Protein AF-A0A512RPQ4-F1 (afdb_monomer_lite)

Foldseek 3Di:
DAPALAAAEEDEDAALLVVLCCLLVVVDDQRYFYWYDDPPWIKTKHQPDDPVRRVQKIWIWTQDPVRWIFTQDIDRCVVPNDSVSSSVVVVVSSVGDGDGTHDHRYDAFDQPDKDWFQQPPPRDIDIDRSNQQVVDDVVRGTDDDVVVVVVVVD

pLDDT: mean 84.16, std 15.15, range [35.5, 98.19]

Sequence (154 aa):
MYFEARVHLIRNITSRKEAAILIKEQKSHWYEALAWQGNTHVFLCVADGHIDNMFLEIAVLRQEPDGSFWQVESITAGWIETAEELEHYFMEAEQANPFKKVQLIVEVPKDHEFVRFICGCCGNIFQGNVKKQLAFNQDAGYGFCDRCAATSFS

Organism: NCBI:txid1096750

Structure (mmCIF, N/CA/C/O backbone):
data_AF-A0A512RPQ4-F1
#
_entry.id   AF-A0A512RPQ4-F1
#
loop_
_atom_site.group_PDB
_atom_site.id
_atom_site.type_symbol
_atom_site.label_atom_id
_atom_site.label_alt_id
_atom_site.label_comp_id
_atom_site.label_asym_id
_atom_site.label_entity_id
_atom_site.label_seq_id
_atom_site.pdbx_PDB_ins_code
_atom_site.Cartn_x
_atom_site.Cartn_y
_atom_site.Cartn_z
_atom_site.occupancy
_atom_site.B_iso_or_equiv
_atom_site.auth_seq_id
_atom_site.auth_comp_id
_atom_site.auth_asym_id
_atom_site.auth_atom_id
_atom_site.pdbx_PDB_model_num
ATOM 1 N N . MET A 1 1 ? 11.453 -7.632 1.368 1.00 35.50 1 MET A N 1
ATOM 2 C CA . MET A 1 1 ? 10.096 -7.463 0.816 1.00 35.50 1 MET A CA 1
ATOM 3 C C . MET A 1 1 ? 10.170 -6.324 -0.178 1.00 35.50 1 MET A C 1
ATOM 5 O O . MET A 1 1 ? 10.377 -5.182 0.222 1.00 35.50 1 MET A O 1
ATOM 9 N N . TYR A 1 2 ? 10.187 -6.681 -1.454 1.00 36.91 2 TYR A N 1
ATOM 10 C CA . TYR A 1 2 ? 10.129 -5.742 -2.561 1.00 36.91 2 TYR A CA 1
ATOM 11 C C . TYR A 1 2 ? 8.667 -5.758 -2.975 1.00 36.91 2 TYR A C 1
ATOM 13 O O . TYR A 1 2 ? 8.221 -6.802 -3.442 1.00 36.91 2 TYR A O 1
ATOM 21 N N . PHE A 1 3 ? 7.920 -4.675 -2.749 1.00 48.50 3 PHE A N 1
ATOM 22 C CA . PHE A 1 3 ? 6.641 -4.537 -3.438 1.00 48.50 3 PHE A CA 1
ATOM 23 C C . PHE A 1 3 ? 6.950 -4.718 -4.922 1.00 48.50 3 PHE A C 1
ATOM 25 O O . PHE A 1 3 ? 7.914 -4.136 -5.435 1.00 48.50 3 PHE A O 1
ATOM 32 N N . GLU A 1 4 ? 6.253 -5.676 -5.527 1.00 52.09 4 GLU A N 1
ATOM 33 C CA . GLU A 1 4 ? 6.470 -6.152 -6.887 1.00 52.09 4 GLU A CA 1
ATOM 34 C C . GLU A 1 4 ? 6.483 -4.979 -7.878 1.00 52.09 4 GLU A C 1
ATOM 36 O O . GLU A 1 4 ? 6.147 -3.851 -7.526 1.00 52.09 4 GLU A O 1
ATOM 41 N N . ALA A 1 5 ? 6.869 -5.218 -9.132 1.00 58.78 5 ALA A N 1
ATOM 42 C CA . ALA A 1 5 ? 6.776 -4.236 -10.216 1.00 58.78 5 ALA A CA 1
ATOM 43 C C . ALA A 1 5 ? 5.304 -3.881 -10.541 1.00 58.78 5 ALA A C 1
ATOM 45 O O . ALA A 1 5 ? 4.804 -4.140 -11.630 1.00 58.78 5 ALA A O 1
ATOM 46 N N . ARG A 1 6 ? 4.595 -3.327 -9.560 1.00 72.38 6 ARG A N 1
ATOM 47 C CA . ARG A 1 6 ? 3.167 -3.073 -9.503 1.00 72.38 6 ARG A CA 1
ATOM 48 C C . ARG A 1 6 ? 2.974 -1.616 -9.148 1.00 72.38 6 ARG A C 1
ATOM 50 O O . ARG A 1 6 ? 3.617 -1.078 -8.250 1.00 72.38 6 ARG A O 1
ATOM 57 N N . VAL A 1 7 ? 2.055 -1.001 -9.867 1.00 81.81 7 VAL A N 1
ATOM 58 C CA . VAL A 1 7 ? 1.569 0.336 -9.573 1.00 81.81 7 VAL A CA 1
ATOM 59 C C . VAL A 1 7 ? 0.293 0.185 -8.757 1.00 81.81 7 VAL A C 1
ATOM 61 O O . VAL A 1 7 ? -0.620 -0.526 -9.174 1.00 81.81 7 VAL A O 1
ATOM 64 N N . HIS A 1 8 ? 0.248 0.816 -7.590 1.00 87.81 8 HIS A N 1
ATOM 65 C CA . HIS A 1 8 ? -0.911 0.800 -6.711 1.00 87.81 8 HIS A CA 1
ATOM 66 C C . HIS A 1 8 ? -1.841 1.976 -6.996 1.00 87.81 8 HIS A C 1
ATOM 68 O O . HIS A 1 8 ? -1.386 3.100 -7.204 1.00 87.81 8 HIS A O 1
ATOM 74 N N . LEU A 1 9 ? -3.147 1.732 -6.940 1.00 90.62 9 LEU A N 1
ATOM 75 C CA . LEU A 1 9 ? -4.147 2.796 -6.903 1.00 90.62 9 LEU A CA 1
ATOM 76 C C . LEU A 1 9 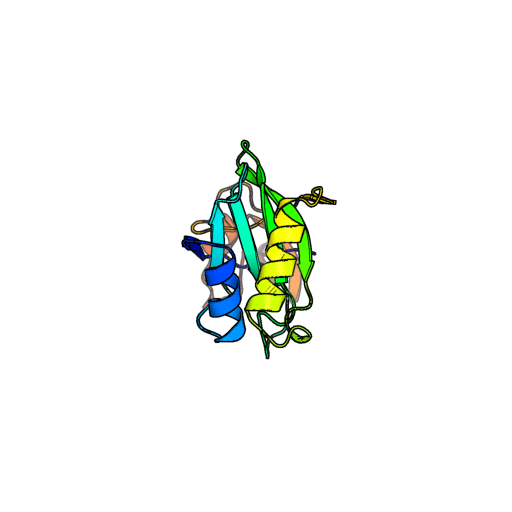? -4.432 3.143 -5.442 1.00 90.62 9 LEU A C 1
ATOM 78 O O . LEU A 1 9 ? -4.789 2.259 -4.666 1.00 90.62 9 LEU A O 1
ATOM 82 N N . ILE A 1 10 ? -4.302 4.412 -5.059 1.00 93.62 10 ILE A N 1
ATOM 83 C CA . ILE A 1 10 ? -4.729 4.833 -3.723 1.00 93.62 10 ILE A CA 1
ATOM 84 C C . ILE A 1 10 ? -6.251 4.937 -3.714 1.00 93.62 10 ILE A C 1
ATOM 86 O O . ILE A 1 10 ? -6.840 5.715 -4.464 1.00 93.62 10 ILE A O 1
ATOM 90 N N . ARG A 1 11 ? -6.885 4.187 -2.814 1.00 95.62 11 ARG A N 1
ATOM 91 C CA . ARG A 1 11 ? -8.303 4.327 -2.501 1.00 95.62 11 ARG A CA 1
ATOM 92 C C . ARG A 1 11 ? -8.429 4.955 -1.123 1.00 95.62 11 ARG A C 1
ATOM 94 O O . ARG A 1 11 ? -8.217 4.293 -0.109 1.00 95.62 11 ARG A O 1
ATOM 101 N N . ASN A 1 12 ? -8.772 6.239 -1.099 1.00 97.00 12 ASN A N 1
ATOM 102 C CA . ASN A 1 12 ? -9.058 6.942 0.146 1.00 97.00 12 ASN A CA 1
ATOM 103 C C . ASN A 1 12 ? -10.362 6.406 0.742 1.00 97.00 12 ASN A C 1
ATOM 105 O O . ASN A 1 12 ? -11.397 6.400 0.075 1.00 97.00 12 ASN A O 1
ATOM 109 N N . ILE A 1 13 ? -10.295 5.969 1.991 1.00 97.56 13 ILE A N 1
ATOM 110 C CA . ILE A 1 13 ? -11.410 5.437 2.770 1.00 97.56 13 ILE A CA 1
ATOM 111 C C . ILE A 1 13 ? -11.558 6.232 4.064 1.00 97.56 13 ILE A C 1
ATOM 113 O O . ILE A 1 13 ? -10.647 6.930 4.513 1.00 97.56 13 ILE A O 1
ATOM 117 N N . THR A 1 14 ? -12.736 6.151 4.667 1.00 96.00 14 THR A N 1
ATOM 118 C CA . THR A 1 14 ? -13.112 6.999 5.802 1.00 96.00 14 THR A CA 1
ATOM 119 C C . THR A 1 14 ? -12.459 6.577 7.113 1.00 96.00 14 THR A C 1
ATOM 121 O O . THR A 1 14 ? -12.313 7.403 8.013 1.00 96.00 14 THR A O 1
ATOM 124 N N . SER A 1 15 ? -12.086 5.301 7.256 1.00 97.19 15 SER A N 1
ATOM 125 C CA . SER A 1 15 ? -11.554 4.757 8.509 1.00 97.19 15 SER A CA 1
ATOM 126 C C . SER A 1 15 ? -10.859 3.405 8.329 1.00 97.19 15 SER A C 1
ATOM 128 O O . SER A 1 15 ? -11.144 2.671 7.383 1.00 97.19 15 SER A O 1
ATOM 130 N N . ARG A 1 16 ? -10.035 3.009 9.310 1.00 96.81 16 ARG A N 1
ATOM 131 C CA . ARG A 1 16 ? -9.514 1.631 9.428 1.00 96.81 16 ARG A CA 1
ATOM 132 C C . ARG A 1 16 ? -10.616 0.565 9.461 1.00 96.81 16 ARG A C 1
ATOM 134 O O . ARG A 1 16 ? -10.424 -0.527 8.937 1.00 96.81 16 ARG A O 1
ATOM 141 N N . LYS A 1 17 ? -11.785 0.885 10.030 1.00 98.06 17 LYS A N 1
ATOM 142 C CA . LYS A 1 17 ? -12.935 -0.026 10.068 1.00 98.06 17 LYS A CA 1
ATOM 143 C C . LYS A 1 17 ? -13.436 -0.336 8.664 1.00 98.06 17 LYS A C 1
ATOM 145 O O . LYS A 1 17 ? -13.695 -1.489 8.338 1.00 98.06 17 LYS A O 1
ATOM 150 N N . GLU A 1 18 ? -13.530 0.688 7.819 1.00 98.06 18 GLU A N 1
ATOM 151 C CA . GLU A 1 18 ? -13.868 0.500 6.410 1.00 98.06 18 GLU A CA 1
ATOM 152 C C . GLU A 1 18 ? -12.822 -0.375 5.706 1.00 98.06 18 GLU A C 1
ATOM 154 O O . GLU A 1 18 ? -13.201 -1.278 4.964 1.00 98.06 18 GLU A O 1
ATOM 159 N N . ALA A 1 19 ? -11.528 -0.185 5.993 1.00 96.94 19 ALA A N 1
ATOM 160 C CA . ALA A 1 19 ? -10.465 -1.032 5.446 1.00 96.94 19 ALA A CA 1
ATOM 161 C C . ALA A 1 19 ? -10.693 -2.512 5.789 1.00 96.94 19 ALA A C 1
ATOM 163 O O . ALA A 1 19 ? -10.664 -3.371 4.908 1.00 96.94 19 ALA A O 1
ATOM 164 N N . ALA A 1 20 ? -10.969 -2.796 7.065 1.00 97.38 20 ALA A N 1
ATOM 165 C CA . ALA A 1 20 ? -11.189 -4.150 7.555 1.00 97.38 20 ALA A CA 1
ATOM 166 C C . ALA A 1 20 ? -12.412 -4.805 6.899 1.00 97.38 20 ALA A C 1
ATOM 168 O O . ALA A 1 20 ? -12.327 -5.946 6.445 1.00 97.38 20 ALA A O 1
ATOM 169 N N . ILE A 1 21 ? -13.519 -4.065 6.777 1.00 97.44 21 ILE A N 1
ATOM 170 C CA . ILE A 1 21 ? -14.734 -4.527 6.091 1.00 97.44 21 ILE A CA 1
ATOM 171 C C . ILE A 1 21 ? -14.435 -4.833 4.621 1.00 97.44 21 ILE A C 1
ATOM 173 O O . ILE A 1 21 ? -14.757 -5.918 4.147 1.00 97.44 21 ILE A O 1
ATOM 177 N N . LEU A 1 22 ? -13.779 -3.918 3.899 1.00 96.12 22 LEU A N 1
ATOM 178 C CA . LEU A 1 22 ? -13.461 -4.111 2.481 1.00 96.12 22 LEU A CA 1
ATOM 179 C C . LEU A 1 22 ? -12.583 -5.344 2.244 1.00 96.12 22 LEU A C 1
ATOM 181 O O . LEU A 1 22 ? -12.796 -6.058 1.265 1.00 96.12 22 LEU A O 1
ATOM 185 N N . ILE A 1 23 ? -11.626 -5.604 3.136 1.00 93.50 23 ILE A N 1
ATOM 186 C CA . ILE A 1 23 ? -10.761 -6.785 3.073 1.00 93.50 23 ILE A CA 1
ATOM 187 C C . ILE A 1 23 ? -11.566 -8.060 3.335 1.00 93.50 23 ILE A C 1
ATOM 189 O O . ILE A 1 23 ? -11.504 -8.996 2.539 1.00 93.50 23 ILE A O 1
ATOM 193 N N . LYS A 1 24 ? -12.352 -8.101 4.418 1.00 93.62 24 LYS A N 1
ATOM 194 C CA . LYS A 1 24 ? -13.106 -9.303 4.812 1.00 93.62 24 LYS A CA 1
ATOM 195 C C . LYS A 1 24 ? -14.230 -9.647 3.844 1.00 93.62 24 LYS A C 1
ATOM 197 O O . LYS A 1 24 ? -14.472 -10.819 3.578 1.00 93.62 24 LYS A O 1
ATOM 202 N N . GLU A 1 25 ? -14.867 -8.636 3.270 1.00 93.81 25 GLU A N 1
ATOM 203 C CA . GLU A 1 25 ? -15.918 -8.802 2.267 1.00 93.81 25 GLU A CA 1
ATOM 204 C C . GLU A 1 25 ? -15.375 -8.930 0.835 1.00 93.81 25 GLU A C 1
ATOM 206 O O . GLU A 1 25 ? -16.166 -9.035 -0.101 1.00 93.81 25 GLU A O 1
ATOM 211 N N . GLN A 1 26 ? -14.049 -8.907 0.644 1.00 90.00 26 GLN A N 1
ATOM 212 C CA . GLN A 1 26 ? -13.386 -9.006 -0.664 1.00 90.00 26 GLN A CA 1
ATOM 213 C C . GLN A 1 26 ? -13.870 -7.943 -1.673 1.00 90.00 26 GLN A C 1
ATOM 215 O O . GLN A 1 26 ? -14.028 -8.198 -2.866 1.00 90.00 26 GLN A O 1
ATOM 220 N N . LYS A 1 27 ? -14.098 -6.717 -1.186 1.00 92.75 27 LYS A N 1
ATOM 221 C CA . LYS A 1 27 ? -14.559 -5.545 -1.960 1.00 92.75 27 LYS A CA 1
ATOM 222 C C . LYS A 1 27 ? -13.425 -4.582 -2.340 1.00 92.75 27 LYS A C 1
ATOM 224 O O . LYS A 1 27 ? -13.677 -3.418 -2.673 1.00 92.75 27 LYS A O 1
ATOM 229 N N . SER A 1 28 ? -12.188 -5.053 -2.243 1.00 89.38 28 SER A N 1
ATOM 230 C CA . SER A 1 28 ? -10.969 -4.337 -2.611 1.00 89.38 28 SER A CA 1
ATOM 231 C C . SER A 1 28 ? -10.203 -5.147 -3.647 1.00 89.38 28 SER A C 1
ATOM 233 O O . SER A 1 28 ? -10.174 -6.379 -3.582 1.00 89.38 28 SER A O 1
ATOM 235 N N . HIS A 1 29 ? -9.568 -4.468 -4.595 1.00 88.56 29 HIS A N 1
ATOM 236 C CA . HIS A 1 29 ? -8.671 -5.121 -5.539 1.00 88.56 29 HIS A CA 1
ATOM 237 C C . HIS A 1 29 ? -7.244 -5.175 -4.988 1.00 88.56 29 HIS A C 1
ATOM 239 O O . HIS A 1 29 ? -6.793 -4.306 -4.252 1.00 88.56 29 HIS A O 1
ATOM 245 N N . TRP A 1 30 ? -6.482 -6.182 -5.397 1.00 84.94 30 TRP A N 1
ATOM 246 C CA . TRP A 1 30 ? -5.110 -6.421 -4.931 1.00 84.94 30 TRP A CA 1
ATOM 247 C C . TRP A 1 30 ? -4.088 -5.333 -5.263 1.00 84.94 30 TRP A C 1
ATOM 249 O O . TRP A 1 30 ? -2.994 -5.302 -4.696 1.00 84.94 30 TRP A O 1
ATOM 259 N N . TYR A 1 31 ? -4.397 -4.480 -6.236 1.00 86.19 31 TYR A N 1
ATOM 260 C CA . TYR A 1 31 ? -3.578 -3.324 -6.587 1.00 86.19 31 TYR A CA 1
ATOM 261 C C . TYR A 1 31 ? -3.996 -2.072 -5.810 1.00 86.19 31 TYR A C 1
ATOM 263 O O . TYR A 1 31 ? -3.318 -1.052 -5.901 1.00 86.19 31 TYR A O 1
ATOM 271 N N . GLU A 1 32 ? -5.095 -2.106 -5.055 1.00 91.69 32 GLU A N 1
ATOM 272 C CA . GLU A 1 32 ? -5.516 -0.967 -4.248 1.00 91.69 32 GLU A CA 1
ATOM 273 C C . GLU A 1 32 ? -4.673 -0.875 -2.973 1.00 91.69 32 GLU A C 1
ATOM 275 O O . GLU A 1 32 ? -4.397 -1.867 -2.296 1.00 91.69 32 GLU A O 1
ATOM 280 N N . ALA A 1 33 ? -4.263 0.348 -2.650 1.00 93.69 33 ALA A N 1
ATOM 281 C CA . ALA A 1 33 ? -3.767 0.726 -1.341 1.00 93.69 33 ALA A CA 1
ATOM 282 C C . ALA A 1 33 ? -4.900 1.459 -0.616 1.00 93.69 33 ALA A C 1
ATOM 284 O O . ALA A 1 33 ? -5.268 2.574 -0.994 1.00 93.69 33 ALA A O 1
ATOM 285 N N . LEU A 1 34 ? -5.479 0.811 0.394 1.00 96.50 34 LEU A N 1
ATOM 286 C CA . LEU A 1 34 ? -6.581 1.365 1.177 1.00 96.50 34 LEU A CA 1
ATOM 287 C C . LEU A 1 34 ? -6.011 2.374 2.171 1.00 96.50 34 LEU A C 1
ATOM 289 O O . LEU A 1 34 ? -5.327 1.973 3.112 1.00 96.50 34 LEU A O 1
ATOM 293 N N . ALA A 1 35 ? -6.257 3.663 1.947 1.00 97.62 35 ALA A N 1
ATOM 294 C CA . ALA A 1 35 ? -5.650 4.742 2.715 1.00 97.62 35 ALA A CA 1
ATOM 295 C C . ALA A 1 35 ? -6.654 5.401 3.664 1.00 97.62 35 ALA A C 1
ATOM 297 O O . ALA A 1 35 ? -7.715 5.847 3.227 1.00 97.62 35 ALA A O 1
ATOM 298 N N . TRP A 1 36 ? -6.304 5.511 4.946 1.00 98.19 36 TRP A N 1
ATOM 299 C CA . TRP A 1 36 ? -7.091 6.238 5.943 1.00 98.19 36 TRP A CA 1
ATOM 300 C C . TRP A 1 36 ? -6.217 7.182 6.768 1.00 98.19 36 TRP A C 1
ATOM 302 O O . TRP A 1 36 ? -5.008 6.997 6.916 1.00 98.19 36 TRP A O 1
ATOM 312 N N . GLN A 1 37 ? -6.850 8.207 7.331 1.00 97.62 37 GLN A N 1
ATOM 313 C CA . GLN A 1 37 ? -6.210 9.123 8.266 1.00 97.62 37 GLN A CA 1
ATOM 314 C C . GLN A 1 37 ? -6.258 8.527 9.680 1.00 97.62 37 GLN A C 1
ATOM 316 O O . GLN A 1 37 ? -7.340 8.333 10.233 1.00 97.62 37 GLN A O 1
ATOM 321 N N . GLY A 1 38 ? -5.091 8.252 10.266 1.00 94.31 38 GLY A N 1
ATOM 322 C CA . GLY A 1 38 ? -4.953 7.974 11.697 1.00 94.31 38 GLY A CA 1
ATOM 323 C C . GLY A 1 38 ? -4.823 9.271 12.505 1.00 94.31 38 GLY A C 1
ATOM 324 O O . GLY A 1 38 ? -4.981 10.372 11.978 1.00 94.31 38 GLY A O 1
ATOM 325 N N . ASN A 1 39 ? -4.468 9.171 13.788 1.00 89.75 39 ASN A N 1
ATOM 326 C CA . ASN A 1 39 ? -4.378 10.352 14.664 1.00 89.75 39 ASN A CA 1
ATOM 327 C C . ASN A 1 39 ? -3.357 11.401 14.191 1.00 89.75 39 ASN A C 1
ATOM 329 O O . ASN A 1 39 ? -3.588 12.600 14.323 1.00 89.75 39 ASN A O 1
ATOM 333 N N . THR A 1 40 ? -2.213 10.953 13.674 1.00 92.06 40 THR A N 1
ATOM 334 C CA . THR A 1 40 ? -1.073 11.827 13.343 1.00 92.06 40 THR A CA 1
ATOM 335 C C . THR A 1 40 ? -0.523 11.615 11.938 1.00 92.06 40 THR A C 1
ATOM 337 O O . THR A 1 40 ? 0.164 12.491 11.423 1.00 92.06 40 THR A O 1
ATOM 340 N N . HIS A 1 41 ? -0.828 10.482 11.308 1.00 97.12 41 HIS A N 1
ATOM 341 C CA . HIS A 1 41 ? -0.275 10.086 10.016 1.00 97.12 41 HIS A CA 1
ATOM 342 C C . HIS A 1 41 ? -1.361 9.467 9.141 1.00 97.12 41 HIS A C 1
ATOM 344 O O . HIS A 1 41 ? -2.392 9.008 9.639 1.00 97.12 41 HIS A O 1
ATOM 350 N N . VAL A 1 42 ? -1.100 9.433 7.839 1.00 97.56 42 VAL A N 1
ATOM 351 C CA . VAL A 1 42 ? -1.870 8.617 6.901 1.00 97.56 42 VAL A CA 1
ATOM 352 C C . VAL A 1 42 ? -1.332 7.193 6.957 1.00 97.56 42 VAL A C 1
ATOM 354 O O . VAL A 1 42 ? -0.117 6.977 6.958 1.00 97.56 42 VAL A O 1
ATOM 357 N N . PHE A 1 43 ? -2.244 6.231 6.991 1.00 97.94 43 PHE A N 1
ATOM 358 C CA . PHE A 1 43 ? -1.935 4.812 6.952 1.00 97.94 43 PHE A CA 1
ATOM 359 C C . PHE A 1 43 ? -2.485 4.199 5.676 1.00 97.94 43 PHE A C 1
ATOM 361 O O . PHE A 1 43 ? -3.528 4.618 5.176 1.00 97.94 43 PHE A O 1
ATOM 368 N N . LEU A 1 44 ? -1.764 3.220 5.140 1.00 96.56 44 LEU A N 1
ATOM 369 C CA . LEU A 1 44 ? -2.152 2.471 3.959 1.00 96.56 44 LEU A CA 1
ATOM 370 C C . LEU A 1 44 ? -2.088 0.988 4.282 1.00 96.56 44 LEU A C 1
ATOM 372 O O . LEU A 1 44 ? -1.065 0.501 4.755 1.00 96.56 44 LEU A O 1
ATOM 376 N N . CYS A 1 45 ? -3.153 0.263 3.975 1.00 95.00 45 CYS A N 1
ATOM 377 C CA . CYS A 1 45 ? -3.126 -1.189 3.942 1.00 95.00 45 CYS A CA 1
ATOM 378 C C . CYS A 1 45 ? -2.960 -1.642 2.495 1.00 95.00 45 CYS A C 1
ATOM 380 O O . CYS A 1 45 ? -3.734 -1.248 1.618 1.00 95.00 45 CYS A O 1
ATOM 382 N N . VAL A 1 46 ? -1.963 -2.487 2.257 1.00 93.12 46 VAL A N 1
ATOM 383 C CA . VAL A 1 46 ? -1.676 -3.065 0.943 1.00 93.12 46 VAL A CA 1
ATOM 384 C C . VAL A 1 46 ? -1.626 -4.582 1.042 1.00 93.12 46 VAL A C 1
ATOM 386 O O . VAL A 1 46 ? -1.150 -5.134 2.034 1.00 93.12 46 VAL A O 1
ATOM 389 N N . ALA A 1 47 ? -2.117 -5.247 0.000 1.00 90.88 47 ALA A N 1
ATOM 390 C CA . ALA A 1 47 ? -1.921 -6.677 -0.195 1.00 90.88 47 ALA A CA 1
ATOM 391 C C . ALA A 1 47 ? -0.417 -7.004 -0.227 1.00 90.88 47 ALA A C 1
ATOM 393 O O . ALA A 1 47 ? 0.326 -6.406 -1.009 1.00 90.88 47 ALA A O 1
ATOM 394 N N . ASP A 1 48 ? 0.010 -7.953 0.605 1.00 84.12 48 ASP A N 1
ATOM 395 C CA . ASP A 1 48 ? 1.386 -8.470 0.684 1.00 84.12 48 ASP A CA 1
ATOM 396 C C . ASP A 1 48 ? 1.420 -9.997 0.463 1.00 84.12 48 ASP A C 1
ATOM 398 O O . ASP A 1 48 ? 2.370 -10.682 0.838 1.00 84.12 48 ASP A O 1
ATOM 402 N N . GLY A 1 49 ? 0.363 -10.555 -0.145 1.00 66.25 49 GLY A N 1
ATOM 403 C CA . GLY A 1 49 ? 0.172 -11.998 -0.260 1.00 66.25 49 GLY A CA 1
ATOM 404 C C . GLY A 1 49 ? -0.423 -12.498 -1.580 1.00 66.25 49 GLY A C 1
ATOM 405 O O . GLY A 1 49 ? -1.114 -11.779 -2.295 1.00 66.25 49 GLY A O 1
ATOM 406 N N . HIS A 1 50 ? -0.076 -13.761 -1.852 1.00 57.06 50 HIS A N 1
ATOM 407 C CA . HIS A 1 50 ? -0.724 -14.854 -2.597 1.00 57.06 50 HIS A CA 1
ATOM 408 C C . HIS A 1 50 ? -1.731 -14.585 -3.743 1.00 57.06 50 HIS A C 1
ATOM 410 O O . HIS A 1 50 ? -2.632 -13.762 -3.663 1.00 57.06 50 HIS A O 1
ATOM 416 N N . ILE A 1 51 ? -1.617 -15.385 -4.816 1.00 56.75 51 ILE A N 1
ATOM 417 C CA . ILE A 1 51 ? -2.427 -15.301 -6.054 1.00 56.75 51 ILE A CA 1
ATOM 418 C C . ILE A 1 51 ? -3.910 -15.642 -5.812 1.00 56.75 51 ILE A C 1
ATOM 420 O O . ILE A 1 51 ? -4.788 -15.125 -6.496 1.00 56.75 51 ILE A O 1
ATOM 424 N N . ASP A 1 52 ? -4.181 -16.529 -4.861 1.00 60.09 52 ASP A N 1
ATOM 425 C CA . ASP A 1 52 ? -5.486 -17.119 -4.562 1.00 60.09 52 ASP A CA 1
ATOM 426 C C . ASP A 1 52 ? -6.297 -16.332 -3.522 1.00 60.09 52 ASP A C 1
ATOM 428 O O . ASP A 1 52 ? -7.524 -16.291 -3.607 1.00 60.09 52 ASP A O 1
ATOM 432 N N . ASN A 1 53 ? -5.635 -15.650 -2.585 1.00 70.56 53 ASN A N 1
ATOM 433 C CA . ASN A 1 53 ? -6.269 -14.681 -1.695 1.00 70.56 53 ASN A CA 1
ATOM 434 C C . ASN A 1 53 ? -5.297 -13.540 -1.392 1.00 70.56 53 ASN A C 1
ATOM 436 O O . ASN A 1 53 ? -4.374 -13.661 -0.587 1.00 70.56 53 ASN A O 1
ATOM 440 N N . MET A 1 54 ? -5.528 -12.413 -2.055 1.00 75.81 54 MET A N 1
ATOM 441 C CA . MET A 1 54 ? -4.516 -11.365 -2.175 1.00 75.81 54 MET A CA 1
ATOM 442 C C . MET A 1 54 ? -4.359 -10.538 -0.892 1.00 75.81 54 MET A C 1
ATOM 444 O O . MET A 1 54 ? -3.315 -9.935 -0.676 1.00 75.81 54 MET A O 1
ATOM 448 N N . PHE A 1 55 ? -5.358 -10.560 -0.004 1.00 82.75 55 PHE A N 1
ATOM 449 C CA . PHE A 1 55 ? -5.285 -9.957 1.332 1.00 82.75 55 PHE A CA 1
ATOM 450 C C . PHE A 1 55 ? -5.128 -11.012 2.438 1.00 82.75 55 PHE A C 1
ATOM 452 O O . PHE A 1 55 ? -5.488 -10.752 3.581 1.00 82.75 55 PHE A O 1
ATOM 459 N N . LEU A 1 56 ? -4.621 -12.211 2.124 1.00 87.75 56 LEU A N 1
ATOM 460 C CA . LEU A 1 56 ? -4.274 -13.204 3.149 1.00 87.75 56 LEU A CA 1
ATOM 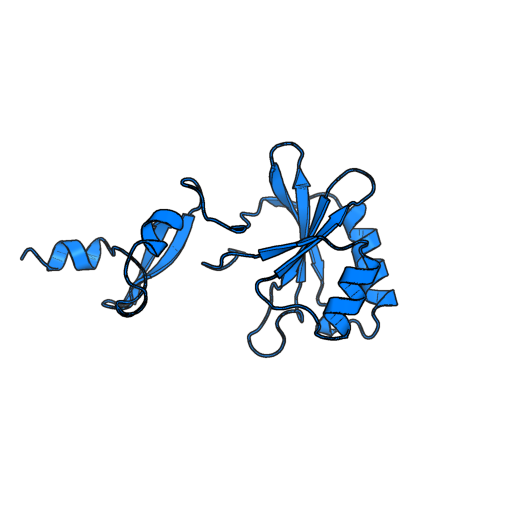461 C C . LEU A 1 56 ? -3.144 -12.691 4.047 1.00 87.75 56 LEU A C 1
ATOM 463 O O . LEU A 1 56 ? -3.208 -12.847 5.263 1.00 87.75 56 LEU A O 1
ATOM 467 N N . GLU A 1 57 ? -2.165 -12.034 3.435 1.00 90.44 57 GLU A N 1
ATOM 468 C CA . GLU A 1 57 ? -1.126 -11.257 4.101 1.00 90.44 57 GLU A CA 1
ATOM 469 C C . GLU A 1 57 ? -1.282 -9.798 3.689 1.00 90.44 57 GLU A C 1
ATOM 471 O O . GLU A 1 57 ? -1.484 -9.490 2.508 1.00 90.44 57 GLU A O 1
ATOM 476 N N . ILE A 1 58 ? -1.202 -8.898 4.662 1.00 92.94 58 ILE A N 1
ATOM 477 C CA . ILE A 1 58 ? -1.284 -7.460 4.431 1.00 92.94 58 ILE A CA 1
ATOM 478 C C . ILE A 1 58 ? -0.146 -6.744 5.143 1.00 92.94 58 ILE A C 1
ATOM 480 O O . ILE A 1 58 ? 0.219 -7.070 6.272 1.00 92.94 58 ILE A O 1
ATOM 484 N N . ALA A 1 59 ? 0.376 -5.709 4.497 1.00 94.75 59 ALA A N 1
ATOM 485 C CA . ALA A 1 59 ? 1.299 -4.780 5.122 1.00 94.75 59 ALA A CA 1
ATOM 486 C C . ALA A 1 59 ? 0.560 -3.484 5.458 1.00 94.75 59 ALA A C 1
ATOM 488 O O . ALA A 1 59 ? -0.115 -2.900 4.604 1.00 94.75 59 ALA A O 1
ATOM 489 N N . VAL A 1 60 ? 0.728 -3.014 6.695 1.00 96.75 60 VAL A N 1
ATOM 490 C CA . VAL A 1 60 ? 0.272 -1.685 7.107 1.00 96.75 60 VAL A CA 1
ATOM 491 C C . VAL A 1 60 ? 1.452 -0.735 7.021 1.00 96.75 60 VAL A C 1
ATOM 493 O O . VAL A 1 60 ? 2.505 -0.943 7.635 1.00 96.75 60 VAL A O 1
ATOM 496 N N . LEU A 1 61 ? 1.280 0.304 6.219 1.00 96.88 61 LEU A N 1
ATOM 497 C CA . LEU A 1 61 ? 2.270 1.327 5.952 1.00 96.88 61 LEU A CA 1
ATOM 498 C C . LEU A 1 61 ? 1.830 2.634 6.594 1.00 96.88 61 LEU A C 1
ATOM 500 O O . LEU A 1 61 ? 0.657 2.989 6.550 1.00 96.88 61 LEU A O 1
ATOM 504 N N . ARG A 1 62 ? 2.786 3.378 7.128 1.00 97.38 62 ARG A N 1
ATOM 505 C CA . ARG A 1 62 ? 2.632 4.756 7.569 1.00 97.38 62 ARG A CA 1
ATOM 506 C C . ARG A 1 62 ? 3.317 5.675 6.571 1.00 97.38 62 ARG A C 1
ATOM 508 O O . ARG A 1 62 ? 4.459 5.424 6.181 1.00 97.38 62 ARG A O 1
ATOM 515 N N . GLN A 1 63 ? 2.621 6.726 6.162 1.00 96.25 63 GLN A N 1
ATOM 516 C CA . GLN A 1 63 ? 3.196 7.797 5.364 1.00 96.25 63 GLN A CA 1
ATOM 517 C C . GLN A 1 63 ? 3.759 8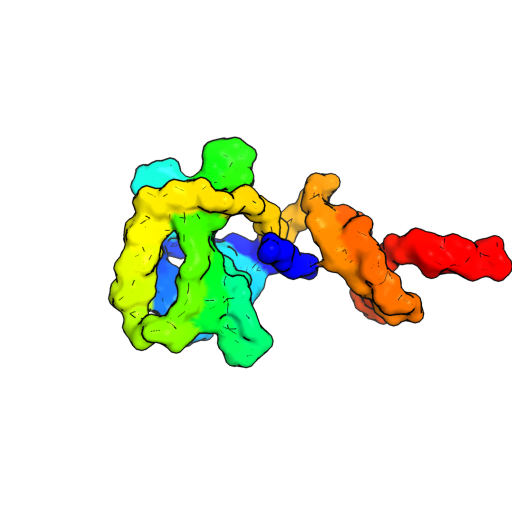.881 6.284 1.00 96.25 63 GLN A C 1
ATOM 519 O O . GLN A 1 63 ? 3.045 9.442 7.116 1.00 96.25 63 GLN A O 1
ATOM 524 N N . GLU A 1 64 ? 5.044 9.171 6.124 1.00 95.38 64 GLU A N 1
ATOM 525 C CA . GLU A 1 64 ? 5.740 10.238 6.837 1.00 95.38 64 GLU A CA 1
ATOM 526 C C . GLU A 1 64 ? 5.493 11.606 6.170 1.00 95.38 64 GLU A C 1
ATOM 528 O O . GLU A 1 64 ? 5.147 11.661 4.984 1.00 95.38 64 GLU A O 1
ATOM 533 N N . PRO A 1 65 ? 5.710 12.735 6.876 1.00 93.00 65 PRO A N 1
ATOM 534 C CA . PRO A 1 65 ? 5.524 14.079 6.313 1.00 93.00 65 PRO A CA 1
ATOM 535 C C . PRO A 1 65 ? 6.380 14.379 5.074 1.00 93.00 65 PRO A C 1
ATOM 537 O O . PRO A 1 65 ? 6.020 15.231 4.265 1.00 93.00 65 PRO A O 1
ATOM 540 N N . ASP A 1 66 ? 7.509 13.683 4.914 1.00 92.19 66 ASP A N 1
ATOM 541 C CA . ASP A 1 66 ? 8.375 13.780 3.733 1.00 92.19 66 ASP A CA 1
ATOM 542 C C . ASP A 1 66 ? 7.853 12.971 2.527 1.00 92.19 66 ASP A C 1
ATOM 544 O O . ASP A 1 66 ? 8.486 12.938 1.470 1.00 92.19 66 ASP A O 1
ATOM 548 N N . GLY A 1 67 ? 6.697 12.318 2.677 1.00 89.38 67 GLY A N 1
ATOM 549 C CA . GLY A 1 67 ? 6.062 11.472 1.675 1.00 89.38 67 GLY A CA 1
ATOM 550 C C . GLY A 1 67 ? 6.632 10.056 1.597 1.00 89.38 67 GLY A C 1
ATOM 551 O O . GLY A 1 67 ? 6.171 9.278 0.761 1.00 89.38 67 GLY A O 1
ATOM 552 N N . SER A 1 68 ? 7.615 9.699 2.431 1.00 91.69 68 SER A N 1
ATOM 553 C CA . SER A 1 68 ? 8.153 8.341 2.476 1.00 91.69 68 SER A CA 1
ATOM 554 C C . SER A 1 68 ? 7.203 7.375 3.182 1.00 91.69 68 SER A C 1
ATOM 556 O O . SER A 1 68 ? 6.441 7.755 4.068 1.00 91.69 68 SER A O 1
ATOM 558 N N . PHE A 1 69 ? 7.256 6.103 2.784 1.00 93.50 69 PHE A N 1
ATOM 559 C CA . PHE A 1 69 ? 6.451 5.047 3.387 1.00 93.50 69 PHE A CA 1
ATOM 560 C C . PHE A 1 69 ? 7.310 4.149 4.267 1.00 93.50 69 PHE A C 1
ATOM 562 O O . PHE A 1 69 ? 8.403 3.717 3.882 1.00 93.50 69 PHE A O 1
ATOM 569 N N . TRP A 1 70 ? 6.781 3.822 5.437 1.00 96.00 70 TRP A N 1
ATOM 570 C CA . TRP A 1 70 ? 7.381 2.878 6.364 1.00 96.00 70 TRP A CA 1
ATOM 571 C C . TRP A 1 70 ? 6.371 1.817 6.751 1.00 96.00 70 TRP A C 1
ATOM 573 O O . TRP A 1 70 ? 5.238 2.130 7.087 1.00 96.00 70 TRP A O 1
ATOM 583 N N . GLN A 1 71 ? 6.783 0.559 6.731 1.00 96.19 71 GLN A N 1
ATOM 584 C CA . GLN A 1 71 ? 5.979 -0.518 7.278 1.00 96.19 71 GLN A CA 1
ATOM 585 C C . GLN A 1 71 ? 5.990 -0.430 8.806 1.00 96.19 71 GLN A C 1
ATOM 587 O O . GLN A 1 71 ? 7.059 -0.314 9.420 1.00 96.19 71 GLN A O 1
ATOM 592 N N . VAL A 1 72 ? 4.792 -0.466 9.381 1.00 97.25 72 VAL A N 1
ATOM 593 C CA . VAL A 1 72 ? 4.551 -0.465 10.829 1.00 97.25 72 VAL A CA 1
ATOM 594 C C . VAL A 1 72 ? 4.010 -1.803 11.314 1.00 97.25 72 VAL A C 1
ATOM 596 O O . VAL A 1 72 ? 4.258 -2.148 12.460 1.00 97.25 72 VAL A O 1
ATOM 599 N N . GLU A 1 73 ? 3.357 -2.582 10.442 1.00 95.94 73 GLU A N 1
ATOM 600 C CA . GLU A 1 73 ? 2.884 -3.930 10.773 1.00 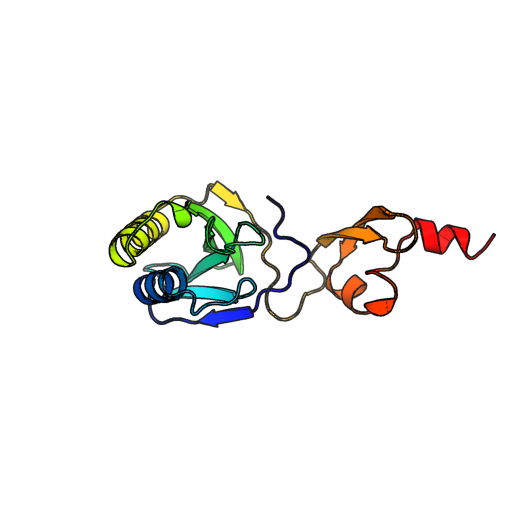95.94 73 GLU A CA 1
ATOM 601 C C . GLU A 1 73 ? 2.834 -4.855 9.540 1.00 95.94 73 GLU A C 1
ATOM 603 O O . GLU A 1 73 ? 2.781 -4.400 8.388 1.00 95.94 73 GLU A O 1
ATOM 608 N N . SER A 1 74 ? 2.867 -6.162 9.792 1.00 94.50 74 SER A N 1
ATOM 609 C CA . SER A 1 74 ? 2.562 -7.247 8.860 1.00 94.50 74 SER A CA 1
ATOM 610 C C . SER A 1 74 ? 1.488 -8.133 9.490 1.00 94.50 74 SER A C 1
ATOM 612 O O . SER A 1 74 ? 1.724 -8.731 10.534 1.00 94.50 74 SER A O 1
ATOM 614 N N . ILE A 1 75 ? 0.312 -8.227 8.872 1.00 94.88 75 ILE A N 1
ATOM 615 C CA . ILE A 1 75 ? -0.832 -8.946 9.442 1.00 94.88 75 ILE A CA 1
ATOM 616 C C . ILE A 1 75 ? -1.196 -10.116 8.530 1.00 94.88 75 ILE A C 1
ATOM 618 O O . ILE A 1 75 ? -1.555 -9.916 7.367 1.00 94.88 75 ILE A O 1
ATOM 622 N N . THR A 1 76 ? -1.216 -11.325 9.091 1.00 93.62 76 THR A N 1
ATOM 623 C CA . THR A 1 76 ? -1.799 -12.510 8.448 1.00 93.62 76 THR A CA 1
ATOM 624 C C . THR A 1 76 ? -3.322 -12.440 8.547 1.00 93.62 76 THR A C 1
ATOM 626 O O . THR A 1 76 ? -3.968 -13.121 9.346 1.00 93.62 76 THR A O 1
ATOM 629 N N . ALA A 1 77 ? -3.927 -11.569 7.743 1.00 92.38 77 ALA A N 1
ATOM 630 C CA . ALA A 1 77 ? -5.365 -11.347 7.744 1.00 92.38 77 ALA A CA 1
ATOM 631 C C . ALA A 1 77 ? -6.169 -12.609 7.400 1.00 92.38 77 ALA A C 1
ATOM 633 O O . ALA A 1 77 ? -7.324 -12.697 7.803 1.00 92.38 77 ALA A O 1
ATOM 634 N N . GLY A 1 78 ? -5.591 -13.614 6.741 1.00 90.12 78 GLY A N 1
ATOM 635 C CA . GLY A 1 78 ? -6.245 -14.907 6.524 1.00 90.12 78 GLY A CA 1
ATOM 636 C C . GLY A 1 78 ? -6.600 -15.681 7.797 1.00 90.12 78 GLY A C 1
ATOM 637 O O . GLY A 1 78 ? -7.436 -16.572 7.724 1.00 90.12 78 GLY A O 1
ATOM 638 N N . TRP A 1 79 ? -5.975 -15.369 8.938 1.00 92.62 79 TRP A N 1
ATOM 639 C CA . TRP A 1 79 ? -6.226 -16.041 10.225 1.00 92.62 79 TRP A CA 1
ATOM 640 C C . TRP A 1 79 ? -7.179 -15.256 11.130 1.00 92.62 79 TRP A C 1
ATOM 642 O O . TRP A 1 79 ? -7.459 -15.672 12.249 1.00 92.62 79 TRP A O 1
ATOM 652 N N . ILE A 1 80 ? -7.648 -14.107 10.650 1.00 94.75 80 ILE A N 1
ATOM 653 C CA . ILE A 1 80 ? -8.564 -13.229 11.365 1.00 94.75 80 ILE A CA 1
ATOM 654 C C . ILE A 1 80 ? -9.964 -13.461 10.808 1.00 94.75 80 ILE A C 1
ATOM 656 O O . ILE A 1 80 ? -10.188 -13.290 9.609 1.00 94.75 80 ILE A O 1
ATOM 660 N N . GLU A 1 81 ? -10.920 -13.821 11.652 1.00 94.12 81 GLU A N 1
ATOM 661 C CA . GLU A 1 81 ? -12.240 -14.262 11.178 1.00 94.12 81 GLU A CA 1
ATOM 662 C C . GLU A 1 81 ? -13.180 -13.085 10.895 1.00 94.12 81 GLU A C 1
ATOM 664 O O . GLU A 1 81 ? -14.008 -13.132 9.984 1.00 94.12 81 GLU A O 1
ATOM 669 N N . THR A 1 82 ? -13.045 -11.996 11.654 1.00 97.12 82 THR A N 1
ATOM 670 C CA . THR A 1 82 ? -14.000 -10.876 11.630 1.00 97.12 82 THR A CA 1
ATOM 671 C C . THR A 1 82 ? -13.358 -9.557 11.212 1.00 97.12 82 THR A C 1
ATOM 673 O O . THR A 1 82 ? -12.145 -9.361 11.318 1.00 97.12 82 THR A O 1
ATOM 676 N N . ALA A 1 83 ? -14.179 -8.624 10.724 1.00 97.56 83 ALA A N 1
ATOM 677 C CA . ALA A 1 83 ? -13.716 -7.271 10.421 1.00 97.56 83 ALA A CA 1
ATOM 678 C C . ALA A 1 83 ? -13.375 -6.505 11.705 1.00 97.56 83 ALA A C 1
ATOM 680 O O . ALA A 1 83 ? -12.425 -5.733 11.715 1.00 97.56 83 ALA A O 1
ATOM 681 N N . GLU A 1 84 ? -14.108 -6.746 12.790 1.00 98.00 84 GLU A N 1
ATOM 682 C CA . GLU A 1 84 ? -13.872 -6.141 14.100 1.00 98.00 84 GLU A CA 1
ATOM 683 C C . GLU A 1 84 ? -12.504 -6.530 14.675 1.00 98.00 84 GLU A C 1
ATOM 685 O O . GLU A 1 84 ? -11.778 -5.679 15.185 1.00 98.00 84 GLU A O 1
ATOM 690 N N . GLU A 1 85 ? -12.126 -7.804 14.561 1.00 97.88 85 GLU A N 1
ATOM 691 C CA . GLU A 1 85 ? -10.808 -8.277 14.985 1.00 97.88 85 GLU A CA 1
ATOM 692 C C . GLU A 1 85 ? -9.698 -7.689 14.105 1.00 97.88 85 GLU A C 1
ATOM 694 O O . GLU A 1 85 ? -8.696 -7.202 14.622 1.00 97.88 85 GLU A O 1
ATOM 699 N N . LEU A 1 86 ? -9.894 -7.624 12.784 1.00 97.88 86 LEU A N 1
ATOM 700 C CA . LEU A 1 86 ? -8.916 -7.002 11.884 1.00 97.88 86 LEU A CA 1
ATOM 701 C C . LEU A 1 86 ? -8.769 -5.490 12.145 1.00 97.88 86 LEU A C 1
ATOM 703 O O . LEU A 1 86 ? -7.661 -4.956 12.107 1.00 97.88 86 LEU A O 1
ATOM 707 N N . GLU A 1 87 ? -9.867 -4.799 12.457 1.00 98.06 87 GLU A N 1
ATOM 708 C CA . GLU A 1 87 ? -9.849 -3.390 12.861 1.00 98.06 87 GLU A CA 1
ATOM 709 C C . GLU A 1 87 ? -8.992 -3.177 14.117 1.00 98.06 87 GLU A C 1
ATOM 711 O O . GLU A 1 87 ? -8.279 -2.174 14.206 1.00 98.06 87 GLU A O 1
ATOM 716 N N . HIS A 1 88 ? -9.035 -4.112 15.072 1.00 97.88 88 HIS A N 1
ATOM 717 C CA . HIS A 1 88 ? -8.223 -4.039 16.283 1.00 97.88 88 HIS A CA 1
ATOM 718 C C . HIS A 1 88 ? -6.725 -4.029 15.957 1.00 97.88 88 HIS A C 1
ATOM 720 O O . HIS A 1 88 ? -6.012 -3.142 16.421 1.00 97.88 88 HIS A O 1
ATOM 726 N N . TYR A 1 89 ? -6.268 -4.917 15.071 1.00 97.75 89 TYR A N 1
ATOM 727 C CA . TYR A 1 89 ? -4.875 -4.916 14.616 1.00 97.75 89 TYR A CA 1
ATOM 728 C C . TYR A 1 89 ? -4.490 -3.624 13.886 1.00 97.75 89 TYR A C 1
ATOM 730 O O . TYR A 1 89 ? -3.386 -3.114 14.064 1.00 97.75 89 TYR A O 1
ATOM 738 N N . PHE A 1 90 ? -5.397 -3.029 13.102 1.00 97.75 90 PHE A N 1
ATOM 739 C CA . PHE A 1 90 ? -5.134 -1.716 12.502 1.00 97.75 90 PHE A CA 1
ATOM 740 C C . PHE A 1 90 ? -5.000 -0.605 13.543 1.00 97.75 90 PHE A C 1
ATOM 742 O O . PHE A 1 90 ? -4.167 0.284 13.382 1.00 97.75 90 PHE A O 1
ATOM 749 N N . MET A 1 91 ? -5.783 -0.655 14.620 1.00 97.19 91 MET A N 1
ATOM 750 C CA . MET A 1 91 ? -5.654 0.286 15.731 1.00 97.19 91 MET A CA 1
ATOM 751 C C . MET A 1 91 ? -4.302 0.138 16.447 1.00 97.19 91 MET A C 1
ATOM 753 O O . MET A 1 91 ? -3.694 1.147 16.802 1.00 97.19 91 MET A O 1
ATOM 757 N N . GLU A 1 92 ? -3.815 -1.089 16.642 1.00 96.69 92 GLU A N 1
ATOM 758 C CA . GLU A 1 92 ? -2.481 -1.339 17.203 1.00 96.69 92 GLU A CA 1
ATOM 759 C C . GLU A 1 92 ? -1.373 -0.840 16.263 1.00 96.69 92 GLU A C 1
ATOM 761 O O . GLU A 1 92 ? -0.447 -0.151 16.699 1.00 96.69 92 GLU A O 1
ATOM 766 N N . ALA A 1 93 ? -1.512 -1.081 14.955 1.00 96.44 93 ALA A N 1
ATOM 767 C CA . ALA A 1 93 ? -0.572 -0.615 13.938 1.00 96.44 93 ALA A CA 1
ATOM 768 C C . ALA A 1 93 ? -0.453 0.922 13.886 1.00 96.44 93 ALA A C 1
ATOM 770 O O . ALA A 1 93 ? 0.628 1.447 13.616 1.00 96.44 93 ALA A O 1
ATOM 771 N N . GLU A 1 94 ? -1.523 1.665 14.199 1.00 96.31 94 GLU A N 1
ATOM 772 C CA . GLU A 1 94 ? -1.480 3.134 14.299 1.00 96.31 94 GLU A CA 1
ATOM 773 C C . GLU A 1 94 ? -0.556 3.638 15.425 1.00 96.31 94 GLU A C 1
ATOM 775 O O . GLU A 1 94 ? -0.086 4.779 15.378 1.00 96.31 94 GLU A O 1
ATOM 780 N N . GLN A 1 95 ? -0.283 2.797 16.426 1.00 95.31 95 GLN A N 1
ATOM 781 C CA . GLN A 1 95 ? 0.580 3.098 17.573 1.00 95.31 95 GLN A CA 1
ATOM 782 C C . GLN A 1 95 ? 1.974 2.469 17.449 1.00 95.31 95 GLN A C 1
ATOM 784 O O . GLN A 1 95 ? 2.874 2.801 18.224 1.00 95.31 95 GLN A O 1
ATOM 789 N N . ALA A 1 96 ? 2.164 1.572 16.481 1.00 95.62 96 ALA A N 1
ATOM 790 C CA . ALA A 1 96 ? 3.410 0.857 16.279 1.00 95.62 96 ALA A CA 1
ATOM 791 C C . ALA A 1 96 ? 4.534 1.775 15.768 1.00 95.62 96 ALA A C 1
ATOM 793 O O . ALA A 1 96 ? 4.332 2.752 15.035 1.00 95.62 96 ALA A O 1
ATOM 794 N N . ASN A 1 97 ? 5.765 1.430 16.150 1.00 96.25 97 ASN A N 1
ATOM 795 C CA . ASN A 1 97 ? 6.949 2.084 15.611 1.00 96.25 97 ASN A CA 1
ATOM 796 C C . ASN A 1 97 ? 7.249 1.546 14.204 1.00 96.25 97 ASN A C 1
ATOM 798 O O . ASN A 1 97 ? 7.188 0.336 13.987 1.00 96.25 97 ASN A O 1
ATOM 802 N N . PRO A 1 98 ? 7.636 2.414 13.254 1.00 95.44 98 PRO A N 1
ATOM 803 C CA . PRO A 1 98 ? 8.033 1.972 11.928 1.00 95.44 98 PRO A CA 1
ATOM 804 C C . PRO A 1 98 ? 9.298 1.124 12.044 1.00 95.44 98 PRO A C 1
ATOM 806 O O . PRO A 1 98 ? 10.269 1.526 12.686 1.00 95.44 98 PRO A O 1
ATOM 809 N N . PHE A 1 99 ? 9.314 -0.038 11.399 1.00 94.19 99 PHE A N 1
ATOM 810 C CA . PHE A 1 99 ? 10.460 -0.948 11.479 1.00 94.19 99 PHE A CA 1
ATOM 811 C C . PHE A 1 99 ? 11.204 -1.099 10.152 1.00 94.19 99 PHE A C 1
ATOM 813 O O . PHE A 1 99 ? 12.318 -1.623 10.118 1.00 94.19 99 PHE A O 1
ATOM 820 N N . LYS A 1 100 ? 10.614 -0.648 9.039 1.00 92.12 100 LYS A N 1
ATOM 821 C CA . LYS A 1 100 ? 11.196 -0.855 7.711 1.00 92.12 100 LYS A CA 1
ATOM 822 C C . LYS A 1 100 ? 10.723 0.182 6.705 1.00 92.12 100 LYS A C 1
ATOM 824 O O . LYS A 1 100 ? 9.534 0.274 6.418 1.00 92.12 100 LYS A O 1
ATOM 829 N N . LYS A 1 101 ? 11.662 0.917 6.107 1.00 92.12 101 LYS A N 1
ATOM 830 C CA . LYS A 1 101 ? 11.365 1.803 4.977 1.00 92.12 101 LYS A CA 1
ATOM 831 C C . LYS A 1 101 ? 10.958 0.961 3.772 1.00 92.12 101 LYS A C 1
ATOM 833 O O . LYS A 1 101 ? 11.625 -0.028 3.457 1.00 92.12 101 LYS A O 1
ATOM 838 N N . VAL A 1 102 ? 9.884 1.350 3.096 1.00 89.00 102 VAL A N 1
ATOM 839 C CA . VAL A 1 102 ? 9.384 0.658 1.907 1.00 89.00 102 VAL A CA 1
ATOM 840 C C . VAL A 1 102 ? 9.214 1.630 0.749 1.00 89.00 102 VAL A C 1
ATOM 842 O O . VAL A 1 102 ? 9.043 2.833 0.932 1.00 89.00 102 VAL A O 1
ATOM 845 N N . GLN A 1 103 ? 9.276 1.092 -0.463 1.00 86.06 103 GLN A N 1
ATOM 846 C CA . GLN A 1 103 ? 8.930 1.823 -1.670 1.00 86.06 103 GLN A CA 1
ATOM 847 C C . GLN A 1 103 ? 7.575 1.310 -2.145 1.00 86.06 103 GLN A C 1
ATOM 849 O O . GLN A 1 103 ? 7.464 0.149 -2.531 1.00 86.06 103 GLN A O 1
ATOM 854 N N . LEU A 1 104 ? 6.566 2.177 -2.100 1.00 86.25 104 LEU A N 1
ATOM 855 C CA . LEU A 1 104 ? 5.251 1.929 -2.676 1.00 86.25 104 LEU A CA 1
ATOM 856 C C . LEU A 1 104 ? 5.124 2.790 -3.933 1.00 86.25 104 LEU A C 1
ATOM 858 O O . LEU A 1 104 ? 5.242 4.013 -3.861 1.00 86.25 104 LEU A O 1
ATOM 862 N N . ILE A 1 105 ? 4.927 2.155 -5.085 1.00 84.94 105 ILE A N 1
ATOM 863 C CA . ILE A 1 105 ? 4.732 2.862 -6.352 1.00 84.94 105 ILE A CA 1
ATOM 864 C C . ILE A 1 105 ? 3.241 3.136 -6.480 1.00 84.94 105 ILE A C 1
ATOM 866 O O . ILE A 1 105 ? 2.464 2.197 -6.620 1.00 84.94 105 ILE A O 1
ATOM 870 N N . VAL A 1 106 ? 2.842 4.401 -6.415 1.00 83.12 106 VAL A N 1
ATOM 871 C CA . VAL A 1 106 ? 1.432 4.808 -6.443 1.00 83.12 106 VAL A CA 1
ATOM 872 C C . VAL A 1 106 ? 1.118 5.583 -7.718 1.00 83.12 106 VAL A C 1
ATOM 874 O O . VAL A 1 106 ? 1.910 6.420 -8.145 1.00 83.12 106 VAL A O 1
ATOM 877 N N . GLU A 1 107 ? -0.044 5.302 -8.303 1.00 81.94 107 GLU A N 1
ATOM 878 C CA . GLU A 1 107 ? -0.644 5.975 -9.461 1.00 81.94 107 GLU A CA 1
ATOM 879 C C . GLU A 1 107 ? 0.242 6.051 -10.712 1.00 81.94 107 GLU A C 1
ATOM 881 O O . GLU A 1 107 ? 0.123 5.230 -11.614 1.00 81.94 107 GLU A O 1
ATOM 886 N N . VAL A 1 108 ? 1.109 7.056 -10.805 1.00 80.81 108 VAL A N 1
ATOM 887 C CA . VAL A 1 108 ? 2.007 7.264 -11.940 1.00 80.81 108 VAL A CA 1
ATOM 888 C C . VAL A 1 108 ? 3.435 7.163 -11.420 1.00 80.81 108 VAL A C 1
ATOM 890 O O . VAL A 1 108 ? 3.854 8.032 -10.647 1.00 80.81 108 VAL A O 1
ATOM 893 N N . PRO A 1 109 ? 4.207 6.144 -11.845 1.00 80.25 109 PRO A N 1
ATOM 894 C CA . PRO A 1 109 ? 5.595 6.006 -11.429 1.00 80.25 109 PRO A CA 1
ATOM 895 C C . PRO A 1 109 ? 6.394 7.252 -11.792 1.00 80.25 109 PRO A C 1
ATOM 897 O O . PRO A 1 109 ? 6.288 7.772 -12.906 1.00 80.25 109 PRO A O 1
ATOM 900 N N . LYS A 1 110 ? 7.209 7.728 -10.858 1.00 80.06 110 LYS A N 1
ATOM 901 C CA . LYS A 1 110 ? 8.114 8.857 -11.056 1.00 80.06 110 LYS A CA 1
ATOM 902 C C . LYS A 1 110 ? 9.494 8.330 -11.497 1.00 80.06 110 LYS A C 1
ATOM 904 O O . LYS A 1 110 ? 9.696 7.163 -11.846 1.00 80.06 110 LYS A O 1
ATOM 909 N N . ASP A 1 111 ? 10.467 9.232 -11.579 1.00 81.50 111 ASP A N 1
ATOM 910 C CA . ASP A 1 111 ? 11.814 8.913 -12.073 1.00 81.50 111 ASP A CA 1
ATOM 911 C C . ASP A 1 111 ? 12.750 8.326 -10.995 1.00 81.50 111 ASP A C 1
ATOM 913 O O . ASP A 1 111 ? 13.920 8.065 -11.278 1.00 81.50 111 ASP A O 1
ATOM 917 N N . HIS A 1 112 ? 12.265 8.087 -9.770 1.00 82.31 112 HIS A N 1
ATOM 918 C CA . HIS A 1 112 ? 13.093 7.609 -8.653 1.00 82.31 112 HIS A CA 1
ATOM 919 C C . HIS A 1 112 ? 12.786 6.166 -8.228 1.00 82.31 112 HIS A C 1
ATOM 921 O O . HIS A 1 112 ? 13.513 5.596 -7.419 1.00 82.31 112 HIS A O 1
ATOM 927 N N . GLU A 1 113 ? 11.739 5.558 -8.777 1.00 84.56 113 GLU A N 1
ATOM 928 C CA . GLU A 1 113 ? 11.276 4.225 -8.427 1.00 84.56 113 GLU A CA 1
ATOM 929 C C . GLU A 1 113 ? 12.030 3.173 -9.236 1.00 84.56 113 GLU A C 1
ATOM 931 O O . GLU A 1 113 ? 11.930 3.122 -10.465 1.00 84.56 113 GLU A O 1
ATOM 936 N N . PHE A 1 114 ? 12.770 2.305 -8.544 1.00 82.75 114 PHE A N 1
ATOM 937 C CA . PHE A 1 114 ? 13.469 1.174 -9.150 1.00 82.75 114 PHE A CA 1
ATOM 938 C C . PHE A 1 114 ? 12.948 -0.149 -8.600 1.00 82.75 114 PHE A C 1
ATOM 940 O O . PHE A 1 114 ? 12.760 -0.289 -7.394 1.00 82.75 114 PHE A O 1
ATOM 947 N N . VAL A 1 115 ? 12.750 -1.129 -9.481 1.00 80.25 115 VAL A N 1
ATOM 948 C CA . VAL A 1 115 ? 12.346 -2.498 -9.118 1.00 80.25 115 VAL A CA 1
ATOM 949 C C . VAL A 1 115 ? 13.124 -3.518 -9.940 1.00 80.25 115 VAL A C 1
ATOM 951 O O . VAL A 1 115 ? 13.829 -3.165 -10.890 1.00 80.25 115 VAL A O 1
ATOM 954 N N . ARG A 1 116 ? 13.023 -4.791 -9.551 1.00 79.62 116 ARG A N 1
ATOM 955 C CA . ARG A 1 116 ? 13.570 -5.905 -10.327 1.00 79.62 116 ARG A CA 1
ATOM 956 C C . ARG A 1 116 ? 12.576 -6.320 -11.408 1.00 79.62 116 ARG A C 1
ATOM 958 O O . ARG A 1 116 ? 11.404 -6.528 -11.119 1.00 79.62 116 ARG A O 1
ATOM 965 N N . PHE A 1 117 ? 13.079 -6.478 -12.622 1.00 77.75 117 PHE A N 1
ATOM 966 C CA . PHE A 1 117 ? 12.367 -6.981 -13.788 1.00 77.75 117 PHE A CA 1
ATOM 967 C C . PHE A 1 117 ? 12.988 -8.301 -14.241 1.00 77.75 117 PHE A C 1
ATOM 969 O O . PHE A 1 117 ? 14.171 -8.555 -13.998 1.00 77.75 117 PHE A O 1
ATOM 976 N N . ILE A 1 118 ? 12.194 -9.117 -14.931 1.00 76.94 118 ILE A N 1
ATOM 977 C CA . ILE A 1 118 ? 12.658 -10.300 -15.658 1.00 76.94 118 ILE A CA 1
ATOM 978 C C . ILE A 1 118 ? 12.452 -10.011 -17.141 1.00 76.94 118 ILE A C 1
ATOM 980 O O . ILE A 1 118 ? 11.337 -9.727 -17.570 1.00 76.94 118 ILE A O 1
ATOM 984 N N . CYS A 1 119 ? 13.527 -10.071 -17.923 1.00 76.69 119 CYS A N 1
ATOM 985 C CA . CYS A 1 119 ? 13.449 -9.896 -19.368 1.00 76.69 119 CYS A CA 1
ATOM 986 C C . CYS A 1 119 ? 12.666 -11.054 -20.004 1.00 76.69 119 CYS A C 1
ATOM 988 O O . CYS A 1 119 ? 13.066 -12.210 -19.863 1.00 76.69 119 CYS A O 1
ATOM 990 N N . GLY A 1 120 ? 11.609 -10.747 -20.763 1.00 71.12 120 GLY A N 1
ATOM 991 C CA . GLY A 1 120 ? 10.821 -11.758 -21.480 1.00 71.12 120 GLY A CA 1
ATOM 992 C C . GLY A 1 120 ? 11.605 -12.496 -22.574 1.00 71.12 120 GLY A C 1
ATOM 993 O O . GLY A 1 120 ? 11.358 -13.672 -22.811 1.00 71.12 120 GLY A O 1
ATOM 994 N N . CYS A 1 121 ? 12.592 -11.840 -23.196 1.00 74.12 121 CYS A N 1
ATOM 995 C CA . CYS A 1 121 ? 13.361 -12.414 -24.305 1.00 74.12 121 CYS A CA 1
ATOM 996 C C . CYS A 1 121 ? 14.459 -13.390 -23.859 1.00 74.12 121 CYS A C 1
ATOM 998 O O . CYS A 1 121 ? 14.653 -14.425 -24.489 1.00 74.12 121 CYS A O 1
ATOM 1000 N N . CYS A 1 122 ? 15.223 -13.054 -22.811 1.00 80.12 122 CYS A N 1
ATOM 1001 C CA . CYS A 1 122 ? 16.390 -13.846 -22.389 1.00 80.12 122 CYS A CA 1
ATOM 1002 C C . CYS A 1 122 ? 16.326 -14.360 -20.945 1.00 80.12 122 CYS A C 1
ATOM 1004 O O . CYS A 1 122 ? 17.277 -14.989 -20.482 1.00 80.12 122 CYS A O 1
ATOM 1006 N N . GLY A 1 123 ? 15.254 -14.059 -20.206 1.00 77.94 123 GLY A N 1
ATOM 1007 C CA . GLY A 1 123 ? 15.083 -14.460 -18.807 1.00 77.94 123 GLY A CA 1
ATOM 1008 C C . GLY A 1 123 ? 16.002 -13.743 -17.810 1.00 77.94 123 GLY A C 1
ATOM 1009 O O . GLY A 1 123 ? 15.978 -14.060 -16.624 1.00 77.94 123 GLY A O 1
ATOM 1010 N N . ASN A 1 124 ? 16.828 -12.786 -18.250 1.00 81.81 124 ASN A N 1
ATOM 1011 C CA . ASN A 1 124 ? 17.751 -12.081 -17.364 1.00 81.81 124 ASN A CA 1
ATOM 1012 C C . ASN A 1 124 ? 17.002 -11.216 -16.338 1.00 81.81 124 ASN A C 1
ATOM 1014 O O . ASN A 1 124 ? 16.120 -10.441 -16.708 1.00 81.81 124 ASN A O 1
ATOM 1018 N N . ILE A 1 125 ? 17.412 -11.297 -15.070 1.00 83.44 125 ILE A N 1
ATOM 1019 C CA . ILE A 1 125 ? 16.914 -10.428 -13.998 1.00 83.44 125 ILE A CA 1
ATOM 1020 C C . ILE A 1 125 ? 17.748 -9.145 -13.976 1.00 83.44 125 ILE A C 1
ATOM 1022 O O . ILE A 1 125 ? 18.977 -9.205 -13.956 1.00 83.44 125 ILE A O 1
ATOM 1026 N N . PHE A 1 126 ? 17.101 -7.981 -13.949 1.00 81.38 126 PHE A N 1
ATOM 1027 C CA . PHE A 1 126 ? 17.783 -6.685 -13.879 1.00 81.38 126 PHE A CA 1
ATOM 1028 C C . PHE A 1 126 ? 16.998 -5.673 -13.041 1.00 81.38 126 PHE A C 1
ATOM 1030 O O . PHE A 1 126 ? 15.792 -5.810 -12.858 1.00 81.38 126 PHE A O 1
ATOM 1037 N N . GLN A 1 127 ? 17.680 -4.657 -12.511 1.00 85.31 127 GLN A N 1
ATOM 1038 C CA . GLN A 1 127 ? 17.033 -3.532 -11.835 1.00 85.31 127 GLN A CA 1
ATOM 1039 C C . GLN A 1 127 ? 16.818 -2.397 -12.838 1.00 85.31 127 GLN A C 1
ATOM 1041 O O . GLN A 1 127 ? 17.742 -2.028 -13.557 1.00 85.31 127 GLN A O 1
ATOM 1046 N N . GLY A 1 128 ? 15.614 -1.832 -12.883 1.00 81.06 128 GLY A N 1
ATOM 1047 C CA . GLY A 1 128 ? 15.267 -0.763 -13.822 1.00 81.06 128 GLY A CA 1
ATOM 1048 C C . GLY A 1 128 ? 14.384 0.303 -13.185 1.00 81.06 128 GLY A C 1
ATOM 1049 O O . GLY A 1 128 ? 13.700 0.031 -12.200 1.00 81.06 128 GLY A O 1
ATOM 1050 N N . ASN A 1 129 ? 14.395 1.515 -13.747 1.00 86.38 129 ASN A N 1
ATOM 1051 C CA . ASN A 1 129 ? 13.441 2.555 -13.361 1.00 86.38 129 ASN A CA 1
ATOM 1052 C C . ASN A 1 129 ? 12.054 2.230 -13.932 1.00 86.38 129 ASN A C 1
ATOM 1054 O O . ASN A 1 129 ? 11.923 1.996 -15.132 1.00 86.38 129 ASN A O 1
ATOM 1058 N N . VAL A 1 130 ? 11.025 2.260 -13.091 1.00 82.25 130 VAL A N 1
ATOM 1059 C CA . VAL A 1 130 ? 9.684 1.773 -13.444 1.00 82.25 130 VAL A CA 1
ATOM 1060 C C . VAL A 1 130 ? 9.057 2.596 -14.567 1.00 82.25 130 VAL A C 1
ATOM 1062 O O . VAL A 1 130 ? 8.593 2.022 -15.549 1.00 82.25 130 VAL A O 1
ATOM 1065 N N . LYS A 1 131 ? 9.110 3.931 -14.482 1.00 83.31 131 LYS A N 1
ATOM 1066 C CA . LYS A 1 131 ? 8.566 4.832 -15.509 1.00 83.31 131 LYS A CA 1
ATOM 1067 C C . LYS A 1 131 ? 9.199 4.591 -16.880 1.00 83.31 131 LYS A C 1
ATOM 1069 O O . LYS A 1 131 ? 8.487 4.516 -17.877 1.00 83.31 131 LYS A O 1
ATOM 1074 N N . LYS A 1 132 ? 10.524 4.414 -16.931 1.00 81.69 132 LYS A N 1
ATOM 1075 C CA . LYS A 1 132 ? 11.236 4.063 -18.169 1.00 81.69 132 LYS A CA 1
ATOM 1076 C C . LYS A 1 132 ? 10.803 2.703 -18.701 1.00 81.69 132 LYS A C 1
ATOM 1078 O O . LYS A 1 132 ? 10.550 2.595 -19.892 1.00 81.69 132 LYS A O 1
ATOM 1083 N N . GLN A 1 133 ? 10.707 1.683 -17.845 1.00 79.50 133 GLN A N 1
ATOM 1084 C CA . GLN A 1 133 ? 10.350 0.336 -18.297 1.00 79.50 133 GLN A CA 1
ATOM 1085 C C . GLN A 1 133 ? 8.899 0.237 -18.798 1.00 79.50 133 GLN A C 1
ATOM 1087 O O . GLN A 1 133 ? 8.651 -0.485 -19.759 1.00 79.50 133 GLN A O 1
ATOM 1092 N N . LEU A 1 134 ? 7.961 1.000 -18.224 1.00 76.69 134 LEU A N 1
ATOM 1093 C CA . LEU A 1 134 ? 6.565 1.054 -18.687 1.00 76.69 134 LEU A CA 1
ATOM 1094 C C . LEU A 1 134 ? 6.380 1.733 -20.052 1.00 76.69 134 LEU A C 1
ATOM 1096 O O . LEU A 1 134 ? 5.347 1.535 -20.684 1.00 76.69 134 LEU A O 1
ATOM 1100 N N . ALA A 1 135 ? 7.352 2.524 -20.518 1.00 75.44 135 ALA A N 1
ATOM 1101 C CA . ALA A 1 135 ? 7.296 3.150 -21.840 1.00 75.44 135 ALA A CA 1
ATOM 1102 C C . ALA A 1 135 ? 7.522 2.153 -22.996 1.00 75.44 135 ALA A C 1
ATOM 1104 O O . ALA A 1 135 ? 7.299 2.500 -24.155 1.00 75.44 135 ALA A O 1
ATOM 1105 N N . PHE A 1 136 ? 7.975 0.930 -22.701 1.00 70.56 136 PHE A N 1
ATOM 1106 C 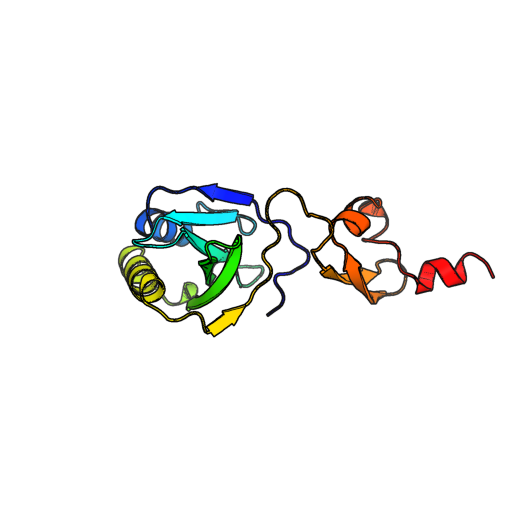CA . PHE A 1 136 ? 8.207 -0.117 -23.694 1.00 70.56 136 PHE A CA 1
ATOM 1107 C C . PHE A 1 136 ? 6.981 -1.033 -23.819 1.00 70.56 136 PHE A C 1
ATOM 1109 O O . PHE A 1 136 ? 6.300 -1.306 -22.832 1.00 70.56 136 PHE A O 1
ATOM 1116 N N . ASN A 1 137 ? 6.696 -1.497 -25.043 1.00 58.88 137 ASN A N 1
ATOM 1117 C CA . ASN A 1 137 ? 5.511 -2.303 -25.345 1.00 58.88 137 ASN A CA 1
ATOM 1118 C C . ASN A 1 137 ? 5.444 -3.562 -24.459 1.00 58.88 137 ASN A C 1
ATOM 1120 O O . ASN A 1 137 ? 6.367 -4.377 -24.457 1.00 58.88 137 ASN A O 1
ATOM 1124 N N . GLN A 1 138 ? 4.331 -3.721 -23.742 1.00 53.12 138 GLN A N 1
ATOM 1125 C CA . GLN A 1 138 ? 4.079 -4.828 -22.820 1.00 53.12 138 GLN A CA 1
ATOM 1126 C C . GLN A 1 138 ? 4.017 -6.190 -23.535 1.00 53.12 138 GLN A C 1
ATOM 1128 O O . GLN A 1 138 ? 4.423 -7.193 -22.948 1.00 53.12 138 GLN A O 1
ATOM 1133 N N . ASP A 1 139 ? 3.633 -6.219 -24.819 1.00 48.22 139 ASP A N 1
ATOM 1134 C CA . ASP A 1 139 ? 3.601 -7.438 -25.646 1.00 48.22 139 ASP A CA 1
ATOM 1135 C C . ASP A 1 139 ? 5.001 -7.996 -25.963 1.00 48.22 139 ASP A C 1
ATOM 1137 O O . ASP A 1 139 ? 5.138 -9.141 -26.390 1.00 48.22 139 ASP A O 1
ATOM 1141 N N . ALA A 1 140 ? 6.059 -7.205 -25.749 1.00 49.81 140 ALA A N 1
ATOM 1142 C CA . ALA A 1 140 ? 7.447 -7.618 -25.964 1.00 49.81 140 ALA A CA 1
ATOM 1143 C C . ALA A 1 140 ? 8.125 -8.174 -24.693 1.00 49.81 140 ALA A C 1
ATOM 1145 O O . ALA A 1 140 ? 9.301 -8.540 -24.732 1.00 49.81 140 ALA A O 1
ATOM 1146 N N . GLY A 1 141 ? 7.401 -8.251 -23.568 1.00 48.34 141 GLY A N 1
ATOM 1147 C CA . GLY A 1 141 ? 7.979 -8.504 -22.250 1.00 48.34 141 GLY A CA 1
ATOM 1148 C C . GLY A 1 141 ? 8.676 -7.248 -21.725 1.00 48.34 141 GLY A C 1
ATOM 1149 O O . GLY A 1 141 ? 9.411 -6.580 -22.444 1.00 48.34 141 GLY A O 1
ATOM 1150 N N . TYR A 1 142 ? 8.414 -6.879 -20.473 1.00 50.12 142 TYR A N 1
ATOM 1151 C CA . TYR A 1 142 ? 8.858 -5.598 -19.928 1.00 50.12 142 TYR A CA 1
ATOM 1152 C C . TYR A 1 142 ? 10.353 -5.315 -20.157 1.00 50.12 142 TYR A C 1
ATOM 1154 O O . TYR A 1 142 ? 11.229 -6.032 -19.668 1.00 50.12 142 TYR A O 1
ATOM 1162 N N . GLY A 1 143 ? 10.609 -4.181 -20.807 1.00 59.38 143 GLY A N 1
ATOM 1163 C CA . GLY A 1 143 ? 11.781 -3.364 -20.560 1.00 59.38 143 GLY A CA 1
ATOM 1164 C C . GLY A 1 143 ? 13.002 -3.529 -21.464 1.00 59.38 143 GLY A C 1
ATOM 1165 O O . GLY A 1 143 ? 13.273 -4.577 -22.047 1.00 59.38 143 GLY A O 1
ATOM 1166 N N . PHE A 1 144 ? 13.782 -2.452 -21.546 1.00 64.19 144 PHE A N 1
ATOM 1167 C CA . PHE A 1 144 ? 15.094 -2.436 -22.186 1.00 64.19 144 PHE A CA 1
ATOM 1168 C C . PHE A 1 144 ? 16.059 -3.288 -21.353 1.00 64.19 144 PHE A C 1
ATOM 1170 O O . PHE A 1 144 ? 16.559 -2.853 -20.316 1.00 64.19 144 PHE A O 1
ATOM 1177 N N . CYS A 1 145 ? 16.281 -4.531 -21.780 1.00 75.44 145 CYS A N 1
ATOM 1178 C CA . CYS A 1 145 ? 17.291 -5.398 -21.192 1.00 75.44 145 CYS A CA 1
ATOM 1179 C C . CYS A 1 145 ? 18.643 -5.103 -21.841 1.00 75.44 145 CYS A C 1
ATOM 1181 O O . CYS A 1 145 ? 18.842 -5.431 -23.012 1.00 75.44 145 CYS A O 1
ATOM 1183 N N . ASP A 1 146 ? 19.588 -4.562 -21.070 1.00 73.12 146 ASP A N 1
ATOM 1184 C CA . ASP A 1 146 ? 20.934 -4.218 -21.554 1.00 73.12 146 ASP A CA 1
ATOM 1185 C C . ASP A 1 146 ? 21.626 -5.395 -22.264 1.00 73.12 146 ASP A C 1
ATOM 1187 O O . ASP A 1 146 ? 22.363 -5.212 -23.230 1.00 73.12 146 ASP A O 1
ATOM 1191 N N . ARG A 1 147 ? 21.332 -6.630 -21.838 1.00 75.75 147 ARG A N 1
ATOM 1192 C CA . ARG A 1 147 ? 21.867 -7.852 -22.449 1.00 75.75 147 ARG A CA 1
ATOM 1193 C C . ARG A 1 147 ? 21.287 -8.136 -23.839 1.00 75.75 147 ARG A C 1
ATOM 1195 O O . ARG A 1 147 ? 22.029 -8.533 -24.736 1.00 75.75 147 ARG A O 1
ATOM 1202 N N . CYS A 1 148 ? 19.982 -7.944 -24.026 1.00 74.56 148 CYS A N 1
ATOM 1203 C CA . CYS A 1 148 ? 19.342 -8.087 -25.337 1.00 74.56 148 CYS A CA 1
ATOM 1204 C C . CYS A 1 148 ? 19.735 -6.936 -26.267 1.00 74.56 148 CYS A C 1
ATOM 1206 O O . CYS A 1 148 ? 20.014 -7.166 -27.436 1.00 74.56 148 CYS A O 1
ATOM 1208 N N . ALA A 1 149 ? 19.846 -5.716 -25.736 1.00 71.50 149 ALA A N 1
ATOM 1209 C CA . ALA A 1 149 ? 20.303 -4.564 -26.504 1.00 71.50 149 ALA A CA 1
ATOM 1210 C C . ALA A 1 149 ? 21.743 -4.743 -27.017 1.00 71.50 149 ALA A C 1
ATOM 1212 O O . ALA A 1 149 ? 22.045 -4.390 -28.156 1.00 71.50 149 ALA A O 1
ATOM 1213 N N . ALA A 1 150 ? 22.618 -5.348 -26.206 1.00 62.69 150 ALA A N 1
ATOM 1214 C CA . ALA A 1 150 ? 23.999 -5.643 -26.582 1.00 62.69 150 ALA A CA 1
ATOM 1215 C C . ALA A 1 150 ? 24.140 -6.742 -27.654 1.00 62.69 150 ALA A C 1
ATOM 1217 O O . ALA A 1 150 ? 25.161 -6.791 -28.331 1.00 62.69 150 ALA A O 1
ATOM 1218 N N . THR A 1 151 ? 23.142 -7.615 -27.824 1.00 55.31 151 THR A N 1
ATOM 1219 C CA . THR A 1 151 ? 23.169 -8.728 -28.798 1.00 55.31 151 THR A CA 1
ATOM 1220 C C . THR A 1 151 ? 22.512 -8.387 -30.137 1.00 55.31 151 THR A C 1
ATOM 1222 O O . THR A 1 151 ? 22.729 -9.089 -31.115 1.00 55.31 151 THR A O 1
ATOM 1225 N N . SER A 1 152 ? 21.757 -7.290 -30.225 1.00 52.59 152 SER A N 1
ATOM 1226 C CA . SER A 1 152 ? 21.152 -6.798 -31.475 1.00 52.59 152 SER A CA 1
ATOM 1227 C C . SER A 1 152 ? 22.100 -5.993 -32.385 1.00 52.59 152 SER A C 1
ATOM 1229 O O . SER A 1 152 ? 21.685 -5.560 -33.457 1.00 52.59 152 SER A O 1
ATOM 1231 N N . PHE A 1 153 ? 23.360 -5.794 -31.978 1.00 43.72 153 PHE A N 1
ATOM 1232 C CA . PHE A 1 153 ? 24.391 -5.065 -32.739 1.00 43.72 153 PHE A CA 1
ATOM 1233 C C . PHE A 1 153 ? 25.646 -5.904 -33.050 1.00 4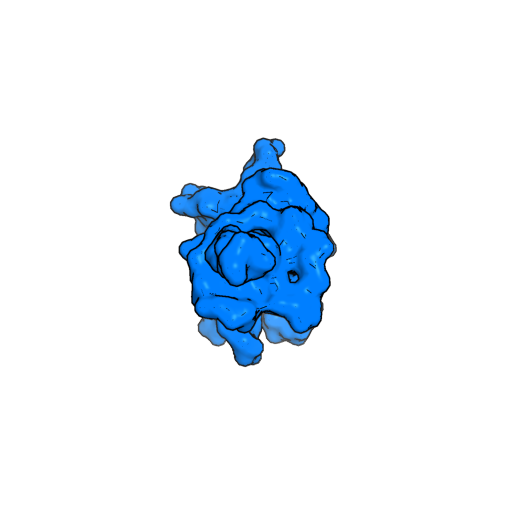3.72 153 PHE A C 1
ATOM 1235 O O . PHE A 1 153 ? 26.688 -5.338 -33.383 1.00 43.72 153 PHE A O 1
ATOM 1242 N N . SER A 1 154 ? 25.561 -7.233 -32.941 1.00 41.12 154 SER A N 1
ATOM 1243 C CA . SER A 1 154 ? 26.637 -8.171 -33.299 1.00 41.12 154 SER A CA 1
ATOM 1244 C C . SER A 1 154 ? 26.289 -8.998 -34.525 1.00 41.12 154 SER A C 1
ATOM 1246 O O . SER A 1 154 ? 25.178 -9.575 -34.504 1.00 41.12 154 SER A O 1
#

Radius of gyration: 17.7 Å; chains: 1; bounding box: 43×31×51 Å

Secondary structure (DSSP, 8-state):
----S-PBEEEE-S-HHHHHHHHHTT-S-TTEEEEEE-SSSEEEEEE-S-SS-TTSSEEEEEE-TTS-EEEEEEE-GGG---HHHHHHHHHHHTTSPP-EEE---BSS--TT-EEEEE-TTT--EEEEEHHHHHTS-GGG-SS--HHHHHHTT-